Protein AF-A0A4S1EQM4-F1 (afdb_monomer_lite)

pLDDT: mean 96.43, std 1.94, range [83.62, 98.38]

Foldseek 3Di:
DLVVVQVVQVVCCVPPNDDHDDLLLQLLQVVCVVPDNDDPDSVPRDHDPCSNVSSVVVSVVVVVVLVVVLCVVVDVVCVVPPDDVSVVVSVVVD

Secondary structure (DSSP, 8-state):
-HHHHHHHHHHHHHHH-PPPP-HHHHHHHHHHTTT-S--S-GGGSPP-TTHHHHHHHHHHHHHHHHHHHHHHHH-THHHHS--HHHHHHHHHH-

Sequence (94 aa):
ATVFMDIWAIILNKAIGQPLPNWGMVGRWVRHLPEKVFHDDIGKAAPYAHEKALGWAFHYLVGILYGVILVALAGAGWLAAPTFLPAFILGIVT

Structure (mmCIF, N/CA/C/O backbone):
data_AF-A0A4S1EQM4-F1
#
_entry.id   AF-A0A4S1EQM4-F1
#
loop_
_atom_site.group_PDB
_atom_site.id
_atom_site.type_symbol
_atom_site.label_atom_id
_atom_site.label_alt_id
_atom_site.label_comp_id
_atom_site.label_asym_id
_atom_site.label_entity_id
_atom_site.label_seq_id
_atom_site.pdbx_PDB_ins_code
_atom_site.Cartn_x
_atom_site.Cartn_y
_atom_site.Cartn_z
_atom_site.occupancy
_atom_site.B_iso_or_equiv
_atom_site.auth_seq_id
_atom_site.auth_comp_id
_atom_site.auth_asym_id
_atom_site.auth_atom_id
_atom_site.pdbx_PDB_model_num
ATOM 1 N N . ALA A 1 1 ? 6.777 0.010 -5.552 1.00 83.62 1 ALA A N 1
ATOM 2 C CA . ALA A 1 1 ? 5.774 1.072 -5.328 1.00 83.62 1 ALA A CA 1
ATOM 3 C C . ALA A 1 1 ? 5.472 1.249 -3.840 1.00 83.62 1 ALA A C 1
ATOM 5 O O . ALA A 1 1 ? 5.807 2.288 -3.302 1.00 83.62 1 ALA A O 1
ATOM 6 N N . THR A 1 2 ? 4.941 0.230 -3.160 1.00 93.31 2 THR A N 1
ATOM 7 C CA . THR A 1 2 ? 4.482 0.277 -1.755 1.00 93.31 2 THR A CA 1
ATOM 8 C C . THR A 1 2 ? 5.500 0.863 -0.768 1.00 93.31 2 THR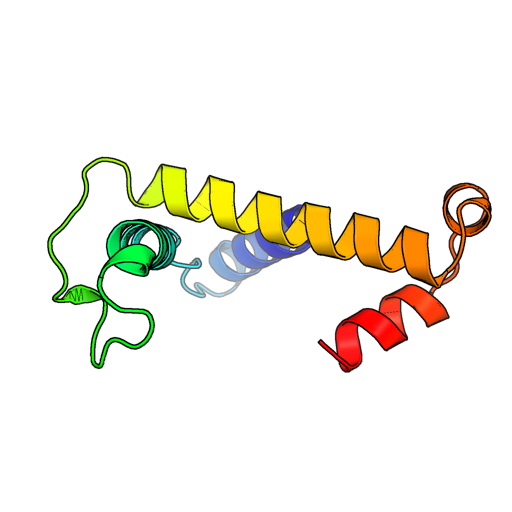 A C 1
ATOM 10 O O . THR A 1 2 ? 5.292 1.966 -0.278 1.00 93.31 2 THR A O 1
ATOM 13 N N . VAL A 1 3 ? 6.663 0.218 -0.587 1.00 95.31 3 VAL A N 1
ATOM 14 C CA . VAL A 1 3 ? 7.728 0.718 0.315 1.00 95.31 3 VAL A CA 1
ATOM 15 C C . VAL A 1 3 ? 8.181 2.135 -0.051 1.00 95.31 3 VAL A C 1
ATOM 17 O O . VAL A 1 3 ? 8.443 2.957 0.819 1.00 95.31 3 VAL A O 1
ATOM 20 N N . PHE A 1 4 ? 8.286 2.431 -1.349 1.00 95.25 4 PHE A N 1
ATOM 21 C CA . PHE A 1 4 ? 8.696 3.757 -1.811 1.00 95.25 4 PHE A CA 1
ATOM 22 C C . PHE A 1 4 ? 7.692 4.830 -1.371 1.00 95.25 4 PHE A C 1
ATOM 24 O O . PHE A 1 4 ? 8.098 5.873 -0.865 1.00 95.25 4 PHE A O 1
ATOM 31 N N . MET A 1 5 ? 6.391 4.550 -1.492 1.00 94.94 5 MET A N 1
ATOM 32 C CA . MET A 1 5 ? 5.341 5.453 -1.022 1.00 94.94 5 MET A CA 1
ATOM 33 C C . MET A 1 5 ? 5.327 5.583 0.504 1.00 94.94 5 MET A C 1
ATOM 35 O O . MET A 1 5 ? 5.089 6.681 1.001 1.00 94.94 5 MET A O 1
ATOM 39 N N . ASP A 1 6 ? 5.650 4.523 1.251 1.00 96.56 6 ASP A N 1
ATOM 40 C CA . ASP A 1 6 ? 5.791 4.594 2.712 1.00 96.56 6 ASP A CA 1
ATOM 41 C C . ASP A 1 6 ? 6.939 5.525 3.122 1.00 96.56 6 ASP A C 1
ATOM 43 O O . ASP A 1 6 ? 6.774 6.396 3.978 1.00 96.56 6 ASP A O 1
ATOM 47 N N . ILE A 1 7 ? 8.101 5.388 2.472 1.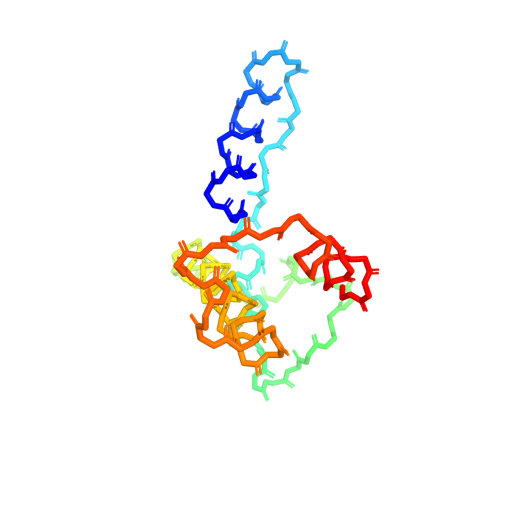00 97.88 7 ILE A N 1
ATOM 48 C CA . ILE A 1 7 ? 9.250 6.278 2.686 1.00 97.88 7 ILE A CA 1
ATOM 49 C C . ILE A 1 7 ? 8.868 7.716 2.330 1.00 97.88 7 ILE A C 1
ATOM 51 O O . ILE A 1 7 ? 9.168 8.636 3.091 1.00 97.88 7 ILE A O 1
ATOM 55 N N . TRP A 1 8 ? 8.167 7.915 1.214 1.00 97.75 8 TRP A N 1
ATOM 56 C CA . TRP A 1 8 ? 7.690 9.232 0.807 1.00 97.75 8 TRP A CA 1
ATOM 57 C C . TRP A 1 8 ? 6.731 9.847 1.835 1.00 97.75 8 TRP A C 1
ATOM 59 O O . TRP A 1 8 ? 6.894 11.007 2.210 1.00 97.75 8 TRP A O 1
ATOM 69 N N . ALA A 1 9 ? 5.790 9.068 2.373 1.00 97.06 9 ALA A N 1
ATOM 70 C CA . ALA A 1 9 ? 4.888 9.517 3.431 1.00 97.06 9 ALA A CA 1
ATOM 71 C C . ALA A 1 9 ? 5.648 9.907 4.709 1.00 97.06 9 ALA A C 1
ATOM 73 O O . ALA A 1 9 ? 5.317 10.912 5.337 1.00 97.06 9 ALA A O 1
ATOM 74 N N . ILE A 1 10 ? 6.701 9.166 5.072 1.00 97.81 10 ILE A N 1
ATOM 75 C CA . ILE A 1 10 ? 7.580 9.513 6.199 1.00 97.81 10 ILE A CA 1
ATOM 76 C C . ILE A 1 10 ? 8.320 10.828 5.932 1.00 97.81 10 ILE A C 1
ATOM 78 O O . ILE A 1 10 ? 8.425 11.658 6.836 1.00 97.81 10 ILE A O 1
ATOM 82 N N . ILE A 1 11 ? 8.820 11.039 4.711 1.00 98.25 11 ILE A N 1
ATOM 83 C CA . ILE A 1 11 ? 9.473 12.295 4.321 1.00 98.25 11 ILE A CA 1
ATOM 84 C C . ILE A 1 11 ? 8.491 13.460 4.456 1.00 98.25 11 ILE A C 1
ATOM 86 O O . ILE A 1 11 ? 8.819 14.437 5.122 1.00 98.25 11 ILE A O 1
ATOM 90 N N . LEU A 1 12 ? 7.281 13.351 3.901 1.00 98.19 12 LEU A N 1
ATOM 91 C CA . LEU A 1 12 ? 6.258 14.400 3.997 1.00 98.19 12 LEU A CA 1
ATOM 92 C C . LEU A 1 12 ? 5.836 14.668 5.445 1.00 98.19 12 LEU A C 1
ATOM 94 O O . LEU A 1 12 ? 5.698 15.823 5.848 1.00 98.19 12 LEU A O 1
ATOM 98 N N . ASN A 1 13 ? 5.686 13.617 6.252 1.00 98.19 13 ASN A N 1
ATOM 99 C CA . ASN A 1 13 ? 5.378 13.758 7.669 1.00 98.19 13 ASN A CA 1
ATOM 100 C C . ASN A 1 13 ? 6.455 14.560 8.406 1.00 98.19 13 ASN A C 1
ATOM 102 O O . ASN A 1 13 ? 6.130 15.457 9.178 1.00 98.19 13 ASN A O 1
ATOM 106 N N . LYS A 1 14 ? 7.732 14.284 8.130 1.00 97.81 14 LYS A N 1
ATOM 107 C CA . LYS A 1 14 ? 8.854 14.984 8.765 1.00 97.81 14 LYS A CA 1
ATOM 108 C C . LYS A 1 14 ? 9.093 16.387 8.209 1.00 97.81 14 LYS A C 1
ATOM 110 O O . LYS A 1 14 ? 9.503 17.261 8.962 1.00 97.81 14 LYS A O 1
ATOM 115 N N . ALA A 1 15 ? 8.875 16.593 6.913 1.00 98.38 15 ALA A N 1
ATOM 116 C CA . ALA A 1 15 ? 9.181 17.850 6.236 1.00 98.38 15 ALA A CA 1
ATOM 117 C C . ALA A 1 15 ? 8.101 18.914 6.452 1.00 98.38 15 ALA A C 1
ATOM 119 O O . ALA A 1 15 ? 8.427 20.080 6.655 1.00 98.38 15 ALA A O 1
ATOM 120 N N . ILE A 1 16 ? 6.824 18.521 6.394 1.00 98.06 16 ILE A N 1
ATOM 121 C CA . ILE A 1 16 ? 5.688 19.458 6.416 1.00 98.06 16 ILE A CA 1
ATOM 122 C C . ILE A 1 16 ? 4.580 19.057 7.400 1.00 98.06 16 ILE A C 1
ATOM 124 O O . ILE A 1 16 ? 3.521 19.675 7.415 1.00 98.06 16 ILE A O 1
ATOM 128 N N . GLY A 1 17 ? 4.791 18.025 8.224 1.00 97.31 17 GLY A N 1
ATOM 129 C CA . GLY A 1 17 ? 3.836 17.629 9.264 1.00 97.31 17 GLY A CA 1
ATOM 130 C C . GLY A 1 17 ? 2.613 16.858 8.759 1.00 97.31 17 GLY A C 1
ATOM 131 O O . GLY A 1 17 ? 1.652 16.695 9.509 1.00 97.31 17 GLY A O 1
ATOM 132 N N . GLN A 1 18 ? 2.617 16.368 7.513 1.00 97.69 18 GLN A N 1
ATOM 133 C CA . GLN A 1 18 ? 1.482 15.615 6.971 1.00 97.69 18 GLN A CA 1
ATOM 134 C C . GLN A 1 18 ? 1.230 14.329 7.789 1.00 97.69 18 GLN A C 1
ATOM 136 O O . GLN A 1 18 ? 2.175 13.565 7.999 1.00 97.69 18 GLN A O 1
ATOM 141 N N . PRO A 1 19 ? -0.005 14.035 8.242 1.00 96.50 19 PRO A N 1
ATOM 142 C CA . PRO A 1 19 ? -0.293 12.810 8.988 1.00 96.50 19 PRO A CA 1
ATOM 143 C C . PRO A 1 19 ? 0.049 11.537 8.203 1.00 96.50 19 PRO A C 1
ATOM 145 O O . PRO A 1 19 ? -0.190 11.451 6.997 1.00 96.50 19 PRO A O 1
ATOM 148 N N . LEU A 1 20 ? 0.585 10.532 8.901 1.00 95.94 20 LEU A N 1
ATOM 149 C CA . LEU A 1 20 ? 0.847 9.218 8.312 1.00 95.94 20 LEU A CA 1
ATOM 150 C C . LEU A 1 20 ? -0.461 8.444 8.065 1.00 95.94 20 LEU A C 1
ATOM 152 O O . LEU A 1 20 ? -1.425 8.614 8.819 1.00 95.94 20 LEU A O 1
ATOM 156 N N . PRO A 1 21 ? -0.484 7.535 7.073 1.00 94.75 21 PRO A N 1
ATOM 157 C CA . PRO A 1 21 ? -1.611 6.637 6.863 1.00 94.75 21 PRO A CA 1
ATOM 158 C C . PRO A 1 21 ? -1.952 5.824 8.119 1.00 94.75 21 PRO A C 1
ATOM 160 O O . PRO A 1 21 ? -1.079 5.249 8.777 1.00 94.75 21 PRO A O 1
ATOM 163 N N . ASN A 1 22 ? -3.245 5.732 8.439 1.00 96.06 22 ASN A N 1
ATOM 164 C CA . ASN A 1 22 ? -3.724 4.911 9.545 1.00 96.06 22 ASN A CA 1
ATOM 165 C C . ASN A 1 22 ? -4.034 3.484 9.074 1.00 96.06 22 ASN A C 1
ATOM 167 O O . ASN A 1 22 ? -5.184 3.124 8.819 1.00 96.06 22 ASN A O 1
ATOM 171 N N . TRP A 1 23 ? -2.999 2.645 9.021 1.00 96.88 23 TRP A N 1
ATOM 172 C CA . TRP A 1 23 ? -3.148 1.228 8.678 1.00 96.88 23 TRP A CA 1
ATOM 173 C C . TRP A 1 23 ? -4.001 0.432 9.677 1.00 96.88 23 TRP A C 1
ATOM 175 O O . TRP A 1 23 ? -4.507 -0.628 9.325 1.00 96.88 23 TRP A O 1
ATOM 185 N N . GLY A 1 24 ? -4.241 0.939 10.893 1.00 97.44 24 GLY A N 1
ATOM 186 C CA . GLY A 1 24 ? -5.162 0.302 11.839 1.00 97.44 24 GLY A CA 1
ATOM 187 C C . GLY A 1 24 ? -6.594 0.227 11.305 1.00 97.44 24 GLY A C 1
ATOM 188 O O . GLY A 1 24 ? -7.227 -0.822 11.389 1.00 97.44 24 GLY A O 1
ATOM 189 N N . MET A 1 25 ? -7.073 1.292 10.656 1.00 97.56 25 MET A N 1
ATOM 190 C CA . MET A 1 25 ? -8.421 1.320 10.069 1.00 97.56 25 MET A CA 1
ATOM 191 C C . MET A 1 25 ? -8.564 0.324 8.917 1.00 97.56 25 MET A C 1
ATOM 193 O O . MET A 1 25 ? -9.586 -0.350 8.805 1.00 97.56 25 MET A O 1
ATOM 197 N N . VAL A 1 26 ? -7.512 0.166 8.110 1.00 97.69 26 VAL A N 1
ATOM 198 C CA . VAL A 1 26 ? -7.468 -0.861 7.060 1.00 97.69 26 VAL A CA 1
ATOM 199 C C . VAL A 1 26 ? -7.523 -2.252 7.678 1.00 97.69 26 VAL A C 1
ATOM 201 O O . VAL A 1 26 ? -8.311 -3.079 7.241 1.00 97.69 26 VAL A O 1
ATOM 204 N N . GLY A 1 27 ? -6.754 -2.519 8.735 1.00 98.12 27 GLY A N 1
ATOM 205 C CA . GLY A 1 27 ? -6.825 -3.810 9.416 1.00 98.12 27 GLY A CA 1
ATOM 206 C C . GLY A 1 27 ? -8.182 -4.085 10.057 1.00 98.12 27 GLY A C 1
ATOM 207 O O . GLY A 1 27 ? -8.655 -5.219 10.008 1.00 98.12 27 GLY A O 1
ATOM 208 N N . ARG A 1 28 ? -8.847 -3.058 10.601 1.00 98.25 28 ARG A N 1
ATOM 209 C CA . ARG A 1 28 ? -10.218 -3.184 11.112 1.00 98.25 28 ARG A CA 1
ATOM 210 C C . ARG A 1 28 ? -11.172 -3.560 9.988 1.00 98.25 28 ARG A C 1
ATOM 212 O O . ARG A 1 28 ? -11.958 -4.485 10.160 1.00 98.25 28 ARG A O 1
ATOM 219 N N . TRP A 1 29 ? -11.057 -2.907 8.835 1.00 98.12 29 TRP A N 1
ATOM 220 C CA . TRP A 1 29 ? -11.830 -3.249 7.645 1.00 98.12 29 TRP A CA 1
ATOM 221 C C . TRP A 1 29 ? -11.576 -4.687 7.188 1.00 98.12 29 TRP A C 1
ATOM 223 O O . TRP A 1 29 ? -12.527 -5.449 7.056 1.00 98.12 29 TRP A O 1
ATOM 233 N N . VAL A 1 30 ? -10.310 -5.103 7.058 1.00 98.12 30 VAL A N 1
ATOM 234 C CA . VAL A 1 30 ? -9.949 -6.477 6.665 1.00 98.12 30 VAL A CA 1
ATOM 235 C C . VAL A 1 30 ? -10.538 -7.502 7.631 1.00 98.12 30 VAL A C 1
ATOM 237 O O . VAL A 1 30 ? -11.052 -8.530 7.199 1.00 98.12 30 VAL A O 1
ATOM 240 N N . ARG A 1 31 ? -10.512 -7.228 8.941 1.00 98.00 31 ARG A N 1
ATOM 241 C CA . ARG A 1 31 ? -11.107 -8.122 9.941 1.00 98.00 31 ARG A CA 1
ATOM 242 C C . ARG A 1 31 ? -12.624 -8.264 9.782 1.00 98.00 31 ARG A C 1
ATOM 244 O O . ARG A 1 31 ? -13.123 -9.336 10.107 1.00 98.00 31 ARG A O 1
ATOM 251 N N . HIS A 1 32 ? -13.319 -7.225 9.314 1.00 97.69 32 HIS A N 1
ATOM 252 C CA . HIS A 1 32 ? -14.782 -7.196 9.166 1.00 97.69 32 HIS A CA 1
ATOM 253 C C . HIS A 1 32 ? -15.273 -7.499 7.743 1.00 97.69 32 HIS A C 1
ATOM 255 O O . HIS A 1 32 ? -16.474 -7.439 7.476 1.00 97.69 32 HIS A O 1
ATOM 261 N N . LEU A 1 33 ? -14.358 -7.787 6.814 1.00 97.12 33 LEU A N 1
ATOM 262 C CA . LEU A 1 33 ? -14.688 -8.128 5.432 1.00 97.12 33 LEU A CA 1
ATOM 263 C C . LEU A 1 33 ? -15.698 -9.280 5.303 1.00 97.12 33 LEU A C 1
ATOM 265 O O . LEU A 1 33 ? -16.597 -9.148 4.471 1.00 97.12 33 LEU A O 1
ATOM 269 N N . PRO A 1 34 ? -15.587 -10.385 6.076 1.00 96.38 34 PRO A N 1
ATOM 270 C CA . PRO A 1 34 ? -16.548 -11.485 5.995 1.00 96.38 34 PRO A CA 1
ATOM 271 C C . PRO A 1 34 ? -17.984 -11.071 6.331 1.00 96.38 34 PRO A C 1
ATOM 273 O O . PRO A 1 34 ? -18.928 -11.645 5.799 1.00 96.38 34 PRO A O 1
ATOM 276 N N . GLU A 1 35 ? -18.155 -10.092 7.219 1.00 95.50 35 GLU A N 1
ATOM 277 C CA . GLU A 1 35 ? -19.457 -9.635 7.692 1.00 95.50 35 GLU A CA 1
ATOM 278 C C . GLU A 1 35 ? -20.015 -8.497 6.829 1.00 95.50 35 GLU A C 1
ATOM 280 O O . GLU A 1 35 ? -21.205 -8.472 6.510 1.00 95.50 35 GLU A O 1
ATOM 285 N N . LYS A 1 36 ? -19.172 -7.521 6.469 1.00 95.50 36 LYS A N 1
ATOM 286 C CA . LYS A 1 36 ? -19.590 -6.331 5.726 1.00 95.50 36 LYS A CA 1
ATOM 287 C C . LYS A 1 36 ? -18.411 -5.679 5.013 1.00 95.50 36 LYS A C 1
ATOM 289 O O . LYS A 1 36 ? -17.438 -5.264 5.638 1.00 95.50 36 LYS A O 1
ATOM 294 N N . VAL A 1 37 ? -18.557 -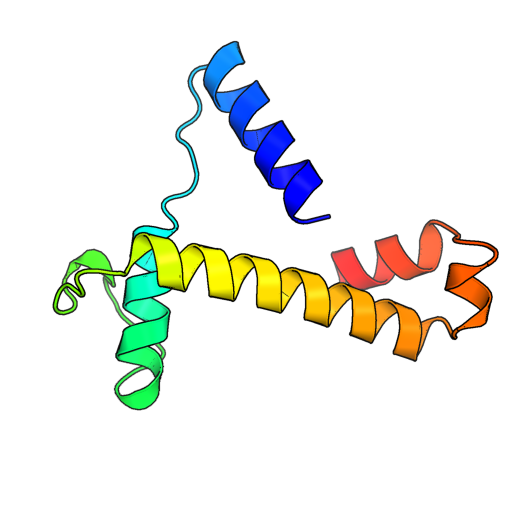5.473 3.707 1.00 96.94 37 VAL A N 1
ATOM 295 C CA . VAL A 1 37 ? -17.549 -4.777 2.892 1.00 96.94 37 VAL A CA 1
ATOM 296 C C . VAL A 1 37 ? -17.649 -3.254 3.043 1.00 96.94 37 VAL A C 1
ATOM 298 O O . VAL A 1 37 ? -16.633 -2.585 3.220 1.00 96.94 37 VAL A O 1
ATOM 301 N N . PHE A 1 38 ? -18.861 -2.691 3.005 1.00 97.50 38 PHE A N 1
ATOM 302 C CA . PHE A 1 38 ? -19.082 -1.239 3.020 1.00 97.50 38 PHE A CA 1
ATOM 303 C C . PHE A 1 38 ? -19.536 -0.751 4.398 1.00 97.50 38 PHE A C 1
ATOM 305 O O . PHE A 1 38 ? -20.624 -1.092 4.861 1.00 97.50 38 PHE A O 1
ATOM 312 N N . HIS A 1 39 ? -18.720 0.068 5.058 1.00 96.62 39 HIS A N 1
ATOM 313 C CA . HIS A 1 39 ? -19.021 0.666 6.364 1.00 96.62 39 HIS A CA 1
ATOM 314 C C . HIS A 1 39 ? -19.231 2.169 6.206 1.00 96.62 39 HIS A C 1
ATOM 316 O O . HIS A 1 39 ? -18.429 2.812 5.538 1.00 96.62 39 HIS A O 1
ATOM 322 N N . ASP A 1 40 ? -20.261 2.723 6.851 1.00 96.62 40 ASP A N 1
ATOM 323 C CA . ASP A 1 40 ? -20.479 4.180 6.862 1.00 96.62 40 ASP A CA 1
ATOM 324 C C . ASP A 1 40 ? -19.353 4.890 7.627 1.00 96.62 40 ASP A C 1
ATOM 326 O O . ASP A 1 40 ? -18.915 5.976 7.261 1.00 96.62 40 ASP A O 1
ATOM 330 N N . ASP A 1 41 ? -18.863 4.241 8.687 1.00 96.50 41 ASP A N 1
ATOM 331 C CA . ASP A 1 41 ? -17.699 4.654 9.462 1.00 96.50 41 ASP A CA 1
ATOM 332 C C . ASP A 1 41 ? -17.007 3.411 10.032 1.00 96.50 41 ASP A C 1
ATOM 334 O O . ASP A 1 41 ? -17.495 2.780 10.976 1.00 96.50 41 ASP A O 1
ATOM 338 N N . ILE A 1 42 ? -15.856 3.048 9.460 1.00 96.94 42 ILE A N 1
ATOM 339 C CA . ILE A 1 42 ? -15.088 1.889 9.927 1.00 96.94 42 ILE A CA 1
ATOM 340 C C . ILE A 1 42 ? -14.563 2.078 11.357 1.00 96.94 42 ILE A C 1
ATOM 342 O O . ILE A 1 42 ? -14.383 1.097 12.074 1.00 96.94 42 ILE A O 1
ATOM 346 N N . GLY A 1 43 ? -14.384 3.319 11.821 1.00 96.31 43 GLY A N 1
ATOM 347 C CA . GLY A 1 43 ? -13.923 3.620 13.176 1.00 96.31 43 GLY A CA 1
ATOM 348 C C . GLY A 1 43 ? -14.892 3.159 14.268 1.00 96.31 43 GLY A C 1
ATOM 349 O O . GLY A 1 43 ? -14.468 2.948 15.406 1.00 96.31 43 GLY A O 1
ATOM 350 N N . LYS A 1 44 ? -16.170 2.943 13.925 1.00 96.56 44 LYS A N 1
ATOM 351 C CA . LYS A 1 44 ? -17.209 2.437 14.837 1.00 96.56 44 LYS A CA 1
ATOM 352 C C . LYS A 1 44 ? -17.326 0.913 14.866 1.00 96.56 44 LYS A C 1
ATOM 354 O O . LYS A 1 44 ? -17.977 0.388 15.767 1.00 96.56 44 LYS A O 1
ATOM 359 N N . ALA A 1 45 ? -16.722 0.200 13.913 1.00 96.69 45 ALA A N 1
ATOM 360 C CA . ALA A 1 45 ? -16.696 -1.261 13.944 1.00 96.69 45 ALA A CA 1
ATOM 361 C C . ALA A 1 45 ? -15.909 -1.758 15.168 1.00 96.69 45 ALA A C 1
ATOM 363 O O . ALA A 1 45 ? -15.058 -1.036 15.696 1.00 96.69 45 ALA A O 1
ATOM 364 N N . ALA A 1 46 ? -16.195 -2.975 15.638 1.00 96.50 46 ALA A N 1
ATOM 365 C CA . ALA A 1 46 ? -15.570 -3.514 16.844 1.00 96.50 46 ALA A CA 1
ATOM 366 C C . ALA A 1 46 ? -14.033 -3.541 16.706 1.00 96.50 46 ALA A C 1
ATOM 368 O O . ALA A 1 46 ? -13.522 -3.918 15.652 1.00 96.50 46 ALA A O 1
ATOM 369 N N . PRO A 1 47 ? -13.267 -3.134 17.734 1.00 96.25 47 PRO A N 1
ATOM 370 C CA . PRO A 1 47 ? -11.818 -3.121 17.636 1.00 96.25 47 PRO A CA 1
ATOM 371 C C . PRO A 1 47 ? -11.232 -4.539 17.629 1.00 96.25 47 PRO A C 1
ATOM 373 O O . PRO A 1 47 ? -11.728 -5.450 18.289 1.00 96.25 47 PRO A O 1
ATOM 376 N N . TYR A 1 48 ? -10.110 -4.697 16.937 1.00 93.94 48 TYR A N 1
ATOM 377 C CA . TYR A 1 48 ? -9.274 -5.887 16.920 1.00 93.94 48 TYR A CA 1
ATOM 378 C C . TYR A 1 48 ? -7.844 -5.545 17.364 1.00 93.94 48 TYR A C 1
ATOM 380 O O . TYR A 1 48 ? -7.226 -4.593 16.891 1.00 93.94 48 TYR A O 1
ATOM 388 N N . ALA A 1 49 ? -7.286 -6.342 18.279 1.00 96.25 49 ALA A N 1
ATOM 389 C CA . ALA A 1 49 ? -5.997 -6.046 18.914 1.00 96.25 49 ALA A CA 1
ATOM 390 C C . ALA A 1 49 ? -4.827 -5.916 17.919 1.00 96.25 49 ALA A C 1
ATOM 392 O O . ALA A 1 49 ? -3.882 -5.168 18.165 1.00 96.25 49 ALA A O 1
ATOM 393 N N . HIS A 1 50 ? -4.890 -6.611 16.778 1.00 97.19 50 HIS A N 1
ATOM 394 C CA . HIS A 1 50 ? -3.819 -6.625 15.777 1.00 97.19 50 HIS A CA 1
ATOM 395 C C . HIS A 1 50 ? -4.172 -5.857 14.497 1.00 97.19 50 HIS A C 1
ATOM 397 O O . HIS A 1 50 ? -3.590 -6.116 13.446 1.00 97.19 50 HIS A O 1
ATOM 403 N N . GLU A 1 51 ? -5.088 -4.887 14.576 1.00 97.94 51 GLU A N 1
ATOM 404 C CA . GLU A 1 51 ? -5.497 -4.022 13.459 1.00 97.94 51 GLU A CA 1
ATOM 405 C C . GLU A 1 51 ? -4.321 -3.455 12.673 1.00 97.94 51 GLU A C 1
ATOM 407 O O . GLU A 1 51 ? -4.237 -3.614 11.461 1.00 97.94 51 GLU A O 1
ATOM 412 N N . LYS A 1 52 ? -3.358 -2.835 13.356 1.00 97.69 52 LYS A N 1
ATOM 413 C CA . LYS A 1 52 ? -2.224 -2.208 12.674 1.00 97.69 52 LYS A CA 1
ATOM 414 C C . LYS A 1 52 ? -1.387 -3.230 11.899 1.00 97.69 52 LYS A C 1
ATOM 416 O O . LYS A 1 52 ? -1.012 -2.962 10.763 1.00 97.69 52 LYS A O 1
ATOM 421 N N . ALA A 1 53 ? -1.117 -4.391 12.496 1.00 98.06 53 ALA A N 1
ATOM 422 C CA . ALA A 1 53 ? -0.345 -5.453 11.853 1.00 98.06 53 ALA A CA 1
ATOM 423 C C . ALA A 1 53 ? -1.095 -6.045 10.651 1.00 98.06 53 ALA A C 1
ATOM 425 O O . ALA A 1 53 ? -0.508 -6.202 9.583 1.00 98.06 53 ALA A O 1
ATOM 426 N N . LEU A 1 54 ? -2.398 -6.305 10.801 1.00 98.38 54 LEU A N 1
ATOM 427 C CA . LEU A 1 54 ? -3.243 -6.827 9.728 1.00 98.38 54 LEU A CA 1
ATOM 428 C C . LEU A 1 54 ? -3.355 -5.838 8.563 1.00 98.38 54 LEU A C 1
ATOM 430 O O . LEU A 1 54 ? -3.248 -6.237 7.406 1.00 98.38 54 LEU A O 1
ATOM 434 N N . GLY A 1 55 ? -3.511 -4.548 8.859 1.00 98.12 55 GLY A N 1
ATOM 435 C CA . GLY A 1 55 ? -3.561 -3.506 7.840 1.00 98.12 55 GLY A CA 1
ATOM 436 C C . GLY A 1 55 ? -2.254 -3.369 7.066 1.00 98.12 55 GLY A C 1
ATOM 437 O O . GLY A 1 55 ? -2.286 -3.291 5.842 1.00 98.12 55 GLY A O 1
ATOM 438 N N . TRP A 1 56 ? -1.106 -3.417 7.750 1.00 98.12 56 TRP A N 1
ATOM 439 C CA . TRP A 1 56 ? 0.200 -3.444 7.085 1.00 98.12 56 TRP A CA 1
ATOM 440 C C . TRP A 1 56 ? 0.377 -4.690 6.215 1.00 98.12 56 TRP A C 1
ATOM 442 O O . TRP A 1 56 ? 0.775 -4.574 5.058 1.00 98.12 56 TRP A O 1
ATOM 452 N N . ALA A 1 57 ? 0.053 -5.875 6.738 1.00 98.25 57 ALA A N 1
ATOM 453 C CA . ALA A 1 57 ? 0.155 -7.117 5.979 1.00 98.25 57 ALA A CA 1
ATOM 454 C C . ALA A 1 57 ? -0.699 -7.061 4.703 1.00 98.25 57 ALA A C 1
ATOM 456 O O . ALA A 1 57 ? -0.220 -7.3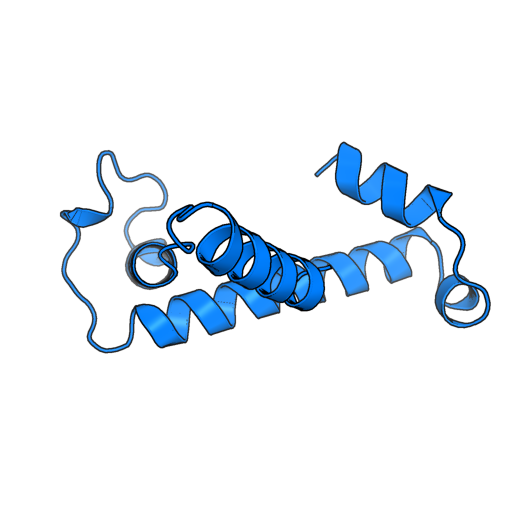91 3.620 1.00 98.25 57 ALA A O 1
ATOM 457 N N . PHE A 1 58 ? -1.936 -6.571 4.816 1.00 98.12 58 PHE A N 1
ATOM 458 C CA . PHE A 1 58 ? -2.825 -6.399 3.674 1.00 98.12 58 PHE A CA 1
ATOM 459 C C . PHE A 1 58 ? -2.302 -5.356 2.676 1.00 98.12 58 PHE A C 1
ATOM 461 O O . PHE A 1 58 ? -2.330 -5.593 1.470 1.00 98.12 58 PHE A O 1
ATOM 468 N N . HIS A 1 59 ? -1.754 -4.237 3.157 1.00 97.50 59 HIS A N 1
ATOM 469 C CA . HIS A 1 59 ? -1.151 -3.212 2.306 1.00 97.50 59 HIS A CA 1
ATOM 470 C C . HIS A 1 59 ? -0.014 -3.769 1.434 1.00 97.50 59 HIS A C 1
ATOM 472 O O . HIS A 1 59 ? 0.017 -3.553 0.219 1.00 97.50 59 HIS A O 1
ATOM 478 N N . TYR A 1 60 ? 0.893 -4.536 2.041 1.00 97.69 60 TYR A N 1
ATOM 479 C CA . TYR A 1 60 ? 1.993 -5.175 1.323 1.00 97.69 60 TYR A CA 1
ATOM 480 C C . TYR A 1 60 ? 1.518 -6.289 0.394 1.00 97.69 60 TYR A C 1
ATOM 482 O O . TYR A 1 60 ? 2.026 -6.393 -0.723 1.00 97.69 60 TYR A O 1
ATOM 490 N N . LEU A 1 61 ? 0.516 -7.069 0.806 1.00 98.06 61 LEU A N 1
ATOM 491 C CA . LEU A 1 61 ? -0.097 -8.087 -0.041 1.00 98.06 61 LEU A CA 1
ATOM 492 C C . LEU A 1 61 ? -0.644 -7.475 -1.337 1.00 98.06 61 LEU A C 1
ATOM 494 O O . LEU A 1 61 ? -0.305 -7.946 -2.417 1.00 98.06 61 LEU A O 1
ATOM 498 N N . VAL A 1 62 ? -1.425 -6.394 -1.247 1.00 96.75 62 VAL A N 1
ATOM 499 C CA . VAL A 1 62 ? -1.964 -5.692 -2.425 1.00 96.75 62 VAL A CA 1
ATOM 500 C C . VAL A 1 62 ? -0.837 -5.165 -3.320 1.00 96.75 62 VAL A C 1
ATOM 502 O O . VAL A 1 62 ? -0.884 -5.327 -4.538 1.00 96.75 62 VAL A O 1
ATOM 505 N N . GLY A 1 63 ? 0.219 -4.600 -2.730 1.00 95.88 63 GLY A N 1
ATOM 506 C CA . GLY A 1 63 ? 1.399 -4.156 -3.473 1.00 95.88 63 GLY A CA 1
ATOM 507 C C . GLY A 1 63 ? 2.099 -5.274 -4.253 1.00 95.88 63 GLY A C 1
ATOM 508 O O . GLY A 1 63 ? 2.467 -5.085 -5.414 1.00 95.88 63 GLY A O 1
ATOM 509 N N . ILE A 1 64 ? 2.263 -6.443 -3.629 1.00 97.00 64 ILE A N 1
ATOM 510 C CA . ILE A 1 64 ? 2.831 -7.637 -4.269 1.00 97.00 64 ILE A CA 1
ATOM 511 C C . ILE A 1 64 ? 1.926 -8.107 -5.409 1.00 97.00 64 ILE A C 1
ATOM 513 O O . ILE A 1 64 ? 2.424 -8.367 -6.503 1.00 97.00 64 ILE A O 1
ATOM 517 N N . LEU A 1 65 ? 0.609 -8.168 -5.183 1.00 97.19 65 LEU A N 1
ATOM 518 C CA . LEU A 1 65 ? -0.358 -8.574 -6.203 1.00 97.19 65 LEU A CA 1
ATOM 519 C C . LEU A 1 65 ? -0.288 -7.673 -7.440 1.00 97.19 65 LEU A C 1
ATOM 521 O O . LEU A 1 65 ? -0.224 -8.195 -8.549 1.00 97.19 65 LEU A O 1
ATOM 525 N N . TYR A 1 66 ? -0.195 -6.350 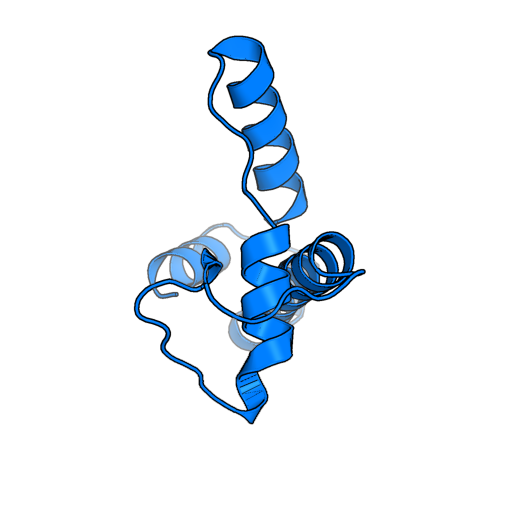-7.278 1.00 95.81 66 TYR A N 1
ATOM 526 C CA . TYR A 1 66 ? 0.001 -5.447 -8.417 1.00 95.81 66 TYR A CA 1
ATOM 527 C C . TYR A 1 66 ? 1.312 -5.702 -9.168 1.00 95.81 66 TYR A C 1
ATOM 529 O O . TYR A 1 66 ? 1.331 -5.660 -10.396 1.00 95.81 66 TYR A O 1
ATOM 537 N N . GLY A 1 67 ? 2.401 -6.012 -8.458 1.00 94.75 67 GLY A N 1
ATOM 538 C CA . GLY A 1 67 ? 3.665 -6.403 -9.086 1.00 94.75 67 GLY A CA 1
ATOM 539 C C . GLY A 1 67 ? 3.541 -7.688 -9.910 1.00 94.75 67 GLY A C 1
ATOM 540 O O . GLY A 1 67 ? 4.029 -7.749 -11.036 1.00 94.75 67 GLY A O 1
ATOM 541 N N . VAL A 1 68 ? 2.839 -8.695 -9.385 1.00 96.25 68 VAL A N 1
ATOM 542 C CA . VAL A 1 68 ? 2.568 -9.950 -10.103 1.00 96.25 68 VAL A CA 1
ATOM 543 C C . VAL A 1 68 ? 1.687 -9.703 -11.327 1.00 96.25 68 VAL A C 1
ATOM 545 O O . VAL A 1 68 ? 2.006 -10.195 -12.405 1.00 96.25 68 VAL A O 1
ATOM 548 N N . ILE A 1 69 ? 0.623 -8.906 -11.188 1.00 96.50 69 ILE A N 1
ATOM 549 C CA . ILE A 1 69 ? -0.270 -8.529 -12.293 1.00 96.50 69 ILE A CA 1
ATOM 550 C C . ILE A 1 69 ? 0.517 -7.815 -13.395 1.00 96.50 69 ILE A C 1
ATOM 552 O O . ILE A 1 69 ? 0.381 -8.167 -14.563 1.00 96.50 69 ILE A O 1
ATOM 556 N N . LEU A 1 70 ? 1.390 -6.868 -13.039 1.00 96.62 70 LEU A N 1
ATOM 557 C CA . LEU A 1 70 ? 2.239 -6.178 -14.009 1.00 96.62 70 LEU A CA 1
ATOM 558 C C . LEU A 1 70 ? 3.085 -7.160 -14.819 1.00 96.62 70 LEU A C 1
ATOM 560 O O . LEU A 1 70 ? 3.099 -7.085 -16.043 1.00 96.62 70 LEU A O 1
ATOM 564 N N . VAL A 1 71 ? 3.770 -8.088 -14.151 1.00 96.75 71 VAL A N 1
ATOM 565 C CA . VAL A 1 71 ? 4.622 -9.080 -14.823 1.00 96.75 71 VAL A CA 1
ATOM 566 C C . VAL A 1 71 ? 3.790 -10.046 -15.668 1.00 96.75 71 VAL A C 1
ATOM 568 O O . VAL A 1 71 ? 4.212 -10.411 -16.763 1.00 96.75 71 VAL A O 1
ATOM 571 N N . ALA A 1 72 ? 2.601 -10.433 -15.203 1.00 96.81 72 ALA A N 1
ATOM 572 C CA . ALA A 1 72 ? 1.691 -11.285 -15.962 1.00 96.81 72 ALA A CA 1
ATOM 573 C C . ALA A 1 72 ? 1.220 -10.612 -17.263 1.00 96.81 72 ALA A C 1
ATOM 575 O O . ALA A 1 72 ? 1.107 -11.281 -18.286 1.00 96.81 72 ALA A O 1
ATOM 576 N N . LEU A 1 73 ? 0.990 -9.295 -17.237 1.00 95.81 73 LEU A N 1
ATOM 577 C CA . LEU A 1 73 ? 0.538 -8.519 -18.395 1.00 95.81 73 LEU A CA 1
ATOM 578 C C . LEU A 1 73 ? 1.685 -8.098 -19.329 1.00 95.81 73 LEU A C 1
ATOM 580 O O . LEU A 1 73 ? 1.537 -8.152 -20.546 1.00 95.81 73 LEU A O 1
ATOM 584 N N . ALA A 1 74 ? 2.828 -7.678 -18.780 1.00 95.62 74 ALA A N 1
ATOM 585 C CA . ALA A 1 74 ? 3.989 -7.208 -19.544 1.00 95.62 74 ALA A CA 1
ATOM 586 C C . ALA A 1 74 ? 4.915 -8.346 -20.018 1.00 95.62 74 ALA A C 1
ATOM 588 O O . ALA A 1 74 ? 5.775 -8.131 -20.874 1.00 95.62 74 ALA A O 1
ATOM 589 N N . GLY A 1 75 ? 4.747 -9.549 -19.462 1.00 96.00 75 GLY A N 1
ATOM 590 C CA . GLY A 1 75 ? 5.582 -10.720 -19.708 1.00 96.00 75 GLY A CA 1
ATOM 591 C C . GLY A 1 75 ? 6.835 -10.769 -18.826 1.00 96.00 75 GLY A C 1
ATOM 592 O O . GLY A 1 75 ? 7.388 -9.749 -18.415 1.00 96.00 75 GLY A O 1
ATOM 593 N N . ALA A 1 76 ? 7.343 -11.981 -18.571 1.00 94.81 76 ALA A N 1
ATOM 594 C CA . ALA A 1 76 ? 8.505 -12.200 -17.701 1.00 94.81 76 ALA A CA 1
ATOM 595 C C . ALA A 1 76 ? 9.789 -11.497 -18.189 1.00 94.81 76 ALA A C 1
ATOM 597 O O . ALA A 1 76 ? 10.632 -11.131 -17.373 1.00 94.81 76 ALA A O 1
ATOM 598 N N . GLY A 1 77 ? 9.924 -11.247 -19.499 1.00 95.94 77 GLY A N 1
ATOM 599 C CA . GLY A 1 77 ? 11.041 -10.479 -20.063 1.00 95.94 77 GLY A CA 1
ATOM 600 C C . GLY A 1 77 ? 11.126 -9.040 -19.536 1.00 95.94 77 GLY A C 1
ATOM 601 O O . GLY A 1 77 ? 12.220 -8.484 -19.461 1.00 95.94 77 GLY A O 1
ATOM 602 N N . TRP A 1 78 ? 10.007 -8.465 -19.079 1.00 96.38 78 TRP A N 1
ATOM 603 C CA . TRP A 1 78 ? 9.985 -7.143 -18.452 1.00 96.38 78 TRP A CA 1
ATOM 604 C C . TRP A 1 78 ? 10.809 -7.101 -17.156 1.00 96.38 78 TRP A C 1
ATOM 606 O O . TRP A 1 78 ? 11.393 -6.071 -16.846 1.00 96.38 78 TRP A O 1
ATOM 616 N N . LEU A 1 79 ? 10.941 -8.216 -16.426 1.00 95.62 79 LEU A N 1
ATOM 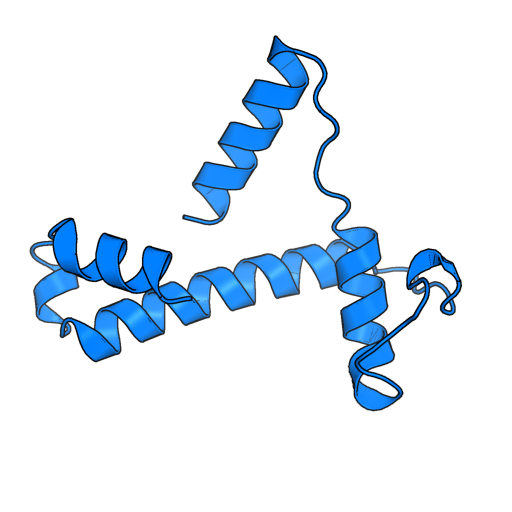617 C CA . LEU A 1 79 ? 11.804 -8.275 -15.238 1.00 95.62 79 LEU A CA 1
ATOM 618 C C . LEU A 1 79 ? 13.293 -8.126 -15.581 1.00 95.62 79 LEU A C 1
ATOM 620 O O . LEU A 1 79 ? 14.050 -7.598 -14.771 1.00 95.62 79 LEU A O 1
ATOM 624 N N . ALA A 1 80 ? 13.714 -8.581 -16.766 1.00 96.75 80 ALA A N 1
ATOM 625 C CA . ALA A 1 80 ? 15.100 -8.474 -17.220 1.00 96.75 80 ALA A CA 1
ATOM 626 C C . ALA A 1 80 ? 15.419 -7.087 -17.805 1.00 96.75 80 ALA A C 1
ATOM 628 O O . ALA A 1 80 ? 16.546 -6.612 -17.684 1.00 96.75 80 ALA A O 1
ATOM 629 N N . ALA A 1 81 ? 14.431 -6.439 -18.426 1.00 95.94 81 ALA A N 1
ATOM 630 C CA . ALA A 1 81 ? 14.559 -5.112 -19.023 1.00 95.94 81 ALA A CA 1
ATOM 631 C C . ALA A 1 81 ? 13.307 -4.263 -18.724 1.00 95.94 81 ALA A C 1
ATOM 633 O O . ALA A 1 81 ? 12.455 -4.080 -19.602 1.00 95.94 81 ALA A O 1
ATOM 634 N N . PRO A 1 82 ? 13.160 -3.758 -17.484 1.00 95.06 82 PRO A N 1
ATOM 635 C CA . PRO A 1 82 ? 11.967 -3.030 -17.083 1.00 95.06 82 PRO A CA 1
ATOM 636 C C . PRO A 1 82 ? 11.864 -1.709 -17.840 1.00 95.06 82 PRO A C 1
ATOM 638 O O . PRO A 1 82 ? 12.794 -0.904 -17.879 1.00 95.06 82 PRO A O 1
ATOM 641 N N . THR A 1 83 ? 10.695 -1.474 -18.423 1.00 96.06 83 THR A N 1
ATOM 642 C CA . THR A 1 83 ? 10.345 -0.212 -19.082 1.00 96.06 83 THR A CA 1
ATOM 643 C C . THR A 1 83 ? 9.235 0.495 -18.316 1.00 96.06 83 THR A C 1
ATOM 645 O O . THR A 1 83 ? 8.411 -0.136 -17.653 1.00 96.06 83 THR A O 1
ATOM 648 N N . PHE A 1 84 ? 9.204 1.824 -18.407 1.00 95.75 84 PHE A N 1
ATOM 649 C CA . PHE A 1 84 ? 8.259 2.652 -17.658 1.00 95.75 84 PHE A CA 1
ATOM 650 C C . PHE A 1 84 ? 6.800 2.451 -18.091 1.00 95.75 84 PHE A C 1
ATOM 652 O O . PHE A 1 84 ? 5.907 2.393 -17.249 1.00 95.75 84 PHE A O 1
ATOM 659 N N . LEU A 1 85 ? 6.558 2.330 -19.400 1.00 96.88 85 LEU A N 1
ATOM 660 C CA . LEU A 1 85 ? 5.216 2.446 -19.969 1.00 96.88 85 LEU A CA 1
ATOM 661 C C . LEU A 1 85 ? 4.211 1.401 -19.436 1.00 96.88 85 LEU A C 1
ATOM 663 O O . LEU A 1 85 ? 3.127 1.819 -19.033 1.00 96.88 85 LEU A O 1
ATOM 667 N N . PRO A 1 86 ? 4.529 0.091 -19.340 1.00 95.00 86 PRO A N 1
ATOM 668 C CA . PRO A 1 86 ? 3.589 -0.891 -18.789 1.00 95.00 86 PRO A CA 1
ATOM 669 C C . PRO A 1 86 ? 3.232 -0.624 -17.321 1.00 95.00 86 PRO A C 1
ATOM 671 O O . PRO A 1 86 ? 2.066 -0.703 -16.942 1.00 95.00 86 PRO A O 1
ATOM 674 N N . ALA A 1 87 ? 4.226 -0.257 -16.504 1.00 94.62 87 ALA A N 1
ATOM 675 C CA . ALA A 1 87 ? 4.018 0.063 -15.093 1.00 94.62 87 ALA A CA 1
ATOM 676 C C . ALA A 1 87 ? 3.171 1.331 -14.919 1.00 94.62 87 ALA A C 1
ATOM 678 O O . ALA A 1 87 ? 2.303 1.380 -14.051 1.00 94.62 87 ALA A O 1
ATOM 679 N N . PHE A 1 88 ? 3.406 2.340 -15.763 1.00 95.75 88 PHE A N 1
ATOM 680 C CA . PHE A 1 88 ? 2.645 3.582 -15.753 1.00 95.75 88 PHE A CA 1
ATOM 681 C C . PHE A 1 88 ? 1.190 3.366 -16.170 1.00 95.75 88 PHE A C 1
ATOM 683 O O . PHE A 1 88 ? 0.295 3.810 -15.463 1.00 95.75 88 PHE A O 1
ATOM 690 N N . ILE A 1 89 ? 0.944 2.639 -17.267 1.00 96.12 89 ILE A N 1
ATOM 691 C CA . ILE A 1 89 ? -0.420 2.319 -17.713 1.00 96.12 89 ILE A CA 1
ATOM 692 C C . ILE A 1 89 ? -1.170 1.574 -16.612 1.00 96.12 89 ILE A C 1
ATOM 694 O O . ILE A 1 89 ? -2.274 1.986 -16.269 1.00 96.12 89 ILE A O 1
ATOM 698 N N . LEU A 1 90 ? -0.565 0.528 -16.032 1.00 95.44 90 LEU A N 1
ATOM 699 C CA . LEU A 1 90 ? -1.203 -0.230 -14.958 1.00 95.44 90 LEU A CA 1
ATOM 700 C C . LEU A 1 90 ? -1.574 0.685 -13.786 1.00 95.44 90 LEU A C 1
ATOM 702 O O . LEU A 1 90 ? -2.714 0.656 -13.350 1.00 95.44 90 LEU A O 1
ATOM 706 N N . GLY A 1 91 ? -0.654 1.545 -13.343 1.00 92.75 91 GLY A N 1
ATOM 707 C CA . GLY A 1 91 ? -0.911 2.472 -12.241 1.00 92.75 91 GLY A CA 1
ATOM 708 C C . GLY A 1 91 ? -1.937 3.575 -12.531 1.00 92.75 91 GLY A C 1
ATOM 709 O O . GLY A 1 91 ? -2.404 4.203 -11.590 1.00 92.75 91 GLY A O 1
ATOM 710 N N . ILE A 1 92 ? -2.277 3.843 -13.797 1.00 95.94 92 ILE A N 1
ATOM 711 C CA . ILE A 1 92 ? -3.317 4.817 -14.175 1.00 95.94 92 ILE A CA 1
ATOM 712 C C . ILE A 1 92 ? -4.703 4.167 -14.249 1.00 95.94 92 ILE A C 1
ATOM 714 O O . ILE A 1 92 ? -5.702 4.834 -13.987 1.00 95.94 92 ILE A O 1
ATOM 718 N N . VAL A 1 93 ? -4.785 2.891 -14.636 1.00 95.38 93 VAL A N 1
ATOM 719 C CA . VAL A 1 93 ? -6.072 2.201 -14.848 1.00 95.38 93 VAL A CA 1
ATOM 720 C C . VAL A 1 93 ? -6.604 1.483 -13.607 1.00 95.38 93 VAL A C 1
ATOM 722 O O . VAL A 1 93 ? -7.748 1.028 -13.630 1.00 95.38 93 VAL A O 1
ATOM 725 N N . THR A 1 94 ? -5.794 1.357 -12.554 1.00 89.06 94 THR A N 1
ATOM 726 C CA . THR A 1 94 ? -6.149 0.724 -11.271 1.00 89.06 94 THR A CA 1
ATOM 727 C C . THR A 1 94 ? -6.133 1.735 -10.142 1.00 89.06 94 THR A C 1
ATOM 729 O O . THR A 1 94 ? -7.097 1.748 -9.349 1.00 89.06 94 THR A O 1
#

Radius of gyration: 16.42 Å; chains: 1; bounding box: 36×32×39 Å